Protein AF-A0A8J7PM46-F1 (afdb_monomer)

Radius of gyration: 12.39 Å; Cα contacts (8 Å, |Δi|>4): 132; chains: 1; bounding box: 28×29×31 Å

Sequence (96 aa):
MFTRHANSLEINVSDVRSPEELHELLYQAFEFPEYYGRNWDAFDECMRNVVAPRAIRVSGLMNMRFRMPKEAKLFVACLQDFVAKDTEHRIPLHVD

Secondary structure (DSSP, 8-state):
-EEE-SSEEEEE-TT--SHHHHHHHHHHHHT--TT--SSHHHHHHHHTTS---SEEEEESHHHHHHH-HHHHHHHHHHHHHHHHH-TTT---EEE-

pLDDT: mean 94.01, std 5.37, range [70.0, 98.31]

Solvent-accessible surface area (backbone atoms only — not comparable to full-atom values): 5484 Å² total; per-residue (Å²): 95,69,50,80,53,100,50,33,40,38,39,42,38,57,80,51,85,47,71,65,55,44,36,53,50,49,37,68,67,63,67,51,60,93,82,59,70,64,45,69,70,44,46,61,60,48,58,76,72,48,85,79,53,64,27,41,38,41,35,36,44,60,59,22,39,76,78,40,47,69,58,43,51,51,53,52,48,54,51,51,55,53,35,64,69,39,75,85,79,55,39,48,76,46,73,96

Foldseek 3Di:
DWDDDPAEIEEECQPPQDLQSVLVSVCVRQVFDPPQPSDLVSVLVRLVVTPDGLEYEYHNLVNCCVRPVPSSVSVVVSVVVSQVVCPPSNYYYHYD

Structure (mmCIF, N/CA/C/O backbone):
data_AF-A0A8J7PM46-F1
#
_entry.id   AF-A0A8J7PM46-F1
#
loop_
_atom_site.group_PDB
_atom_site.id
_atom_site.type_symbol
_atom_site.label_atom_id
_atom_site.label_alt_id
_atom_site.label_comp_id
_atom_site.label_asym_id
_atom_site.label_entity_id
_atom_site.label_seq_id
_atom_site.pdbx_PDB_ins_code
_atom_site.Cartn_x
_atom_site.Cartn_y
_atom_site.Cartn_z
_atom_site.occupancy
_atom_site.B_iso_or_equiv
_atom_site.auth_seq_id
_atom_site.auth_comp_id
_atom_site.auth_asym_id
_atom_site.auth_atom_id
_atom_site.pdbx_PDB_model_num
ATOM 1 N N . MET A 1 1 ? 1.776 -3.233 8.380 1.00 94.00 1 MET A N 1
ATOM 2 C CA . MET A 1 1 ? 2.442 -4.545 8.148 1.00 94.00 1 MET A CA 1
ATOM 3 C C . MET A 1 1 ? 1.944 -5.102 6.824 1.00 94.00 1 MET A C 1
ATOM 5 O O . MET A 1 1 ? 0.830 -4.768 6.445 1.00 94.00 1 MET A O 1
ATOM 9 N N . PHE A 1 2 ? 2.717 -5.928 6.124 1.00 96.81 2 PHE A N 1
ATOM 10 C CA . PHE A 1 2 ? 2.250 -6.618 4.919 1.00 96.81 2 PHE A CA 1
ATOM 11 C C . PHE A 1 2 ? 2.682 -8.086 4.926 1.00 96.81 2 PHE A C 1
ATOM 13 O O . PHE A 1 2 ? 3.572 -8.481 5.679 1.00 96.81 2 PHE A O 1
ATOM 20 N N . THR A 1 3 ? 2.038 -8.908 4.106 1.00 97.56 3 THR A N 1
ATOM 21 C CA . THR A 1 3 ? 2.428 -10.299 3.861 1.00 97.56 3 THR A CA 1
ATOM 22 C C . THR A 1 3 ? 2.306 -10.599 2.375 1.00 97.56 3 THR A C 1
ATOM 24 O O . THR A 1 3 ? 1.303 -10.272 1.740 1.00 97.56 3 THR A O 1
ATOM 27 N N . ARG A 1 4 ? 3.350 -11.217 1.817 1.00 95.19 4 ARG A N 1
ATOM 28 C CA . ARG A 1 4 ? 3.345 -11.748 0.454 1.00 95.19 4 ARG A CA 1
ATOM 29 C C . ARG A 1 4 ? 3.134 -13.245 0.491 1.00 95.19 4 ARG A C 1
ATOM 31 O O . ARG A 1 4 ? 3.863 -13.971 1.162 1.00 95.19 4 ARG A O 1
ATOM 38 N N . HIS A 1 5 ? 2.175 -13.697 -0.291 1.00 92.25 5 HIS A N 1
ATOM 39 C CA . HIS A 1 5 ? 1.993 -15.097 -0.628 1.00 92.25 5 HIS A CA 1
ATOM 40 C C . HIS A 1 5 ? 2.402 -15.312 -2.082 1.00 92.25 5 HIS A C 1
ATOM 42 O O . HIS A 1 5 ? 2.531 -14.357 -2.843 1.00 92.25 5 HI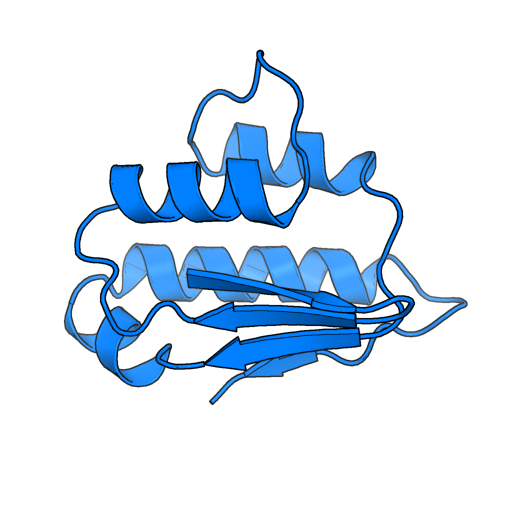S A O 1
ATOM 48 N N . ALA A 1 6 ? 2.521 -16.575 -2.498 1.00 86.44 6 ALA A N 1
ATOM 49 C CA . ALA A 1 6 ? 2.872 -16.925 -3.876 1.00 86.44 6 ALA A CA 1
ATOM 50 C C . ALA A 1 6 ? 1.986 -16.233 -4.933 1.00 86.44 6 ALA A C 1
ATOM 52 O O . ALA A 1 6 ? 2.445 -15.986 -6.040 1.00 86.44 6 ALA A O 1
ATOM 53 N N . ASN A 1 7 ? 0.730 -15.918 -4.588 1.00 87.31 7 ASN A N 1
ATOM 54 C CA . ASN A 1 7 ? -0.250 -15.345 -5.510 1.00 87.31 7 ASN A CA 1
ATOM 55 C C . ASN A 1 7 ? -0.981 -14.104 -4.970 1.00 87.31 7 ASN A C 1
ATOM 57 O O . ASN A 1 7 ? -1.845 -13.581 -5.667 1.00 87.31 7 ASN A O 1
ATOM 61 N N . SER A 1 8 ? -0.713 -13.633 -3.752 1.00 93.69 8 SER A N 1
ATOM 62 C CA . SER A 1 8 ? -1.479 -12.519 -3.177 1.00 93.69 8 SER A CA 1
ATOM 63 C C . SER A 1 8 ? -0.641 -11.614 -2.294 1.00 93.69 8 SER A C 1
ATOM 65 O O . SER A 1 8 ? 0.316 -12.056 -1.660 1.00 93.69 8 SER A O 1
ATOM 67 N N . LEU A 1 9 ? -1.044 -10.349 -2.241 1.00 97.00 9 LEU A N 1
ATOM 68 C CA . LEU A 1 9 ? -0.465 -9.331 -1.378 1.00 97.00 9 LEU A CA 1
ATOM 69 C C . LEU A 1 9 ? -1.510 -8.872 -0.360 1.00 97.00 9 LEU A C 1
ATOM 71 O O . LEU A 1 9 ? -2.602 -8.444 -0.735 1.00 97.00 9 LEU A O 1
ATOM 75 N N . GLU A 1 10 ? -1.167 -8.952 0.920 1.00 97.88 10 GLU A N 1
ATOM 76 C CA . GLU A 1 10 ? -1.996 -8.461 2.020 1.00 97.88 10 GLU A CA 1
ATOM 77 C C . GLU A 1 10 ? -1.304 -7.277 2.693 1.00 97.88 10 GLU A C 1
ATOM 79 O O . GLU A 1 10 ? -0.137 -7.371 3.072 1.00 97.88 10 GLU A O 1
ATOM 84 N N . ILE A 1 11 ? -2.010 -6.156 2.834 1.00 98.12 11 ILE A N 1
ATOM 85 C CA . ILE A 1 11 ? -1.489 -4.904 3.389 1.00 98.12 11 ILE A CA 1
ATOM 86 C C . ILE A 1 11 ? -2.403 -4.464 4.529 1.00 98.12 11 ILE A C 1
ATOM 88 O O . ILE A 1 11 ? -3.569 -4.145 4.317 1.00 98.12 11 ILE A O 1
ATOM 92 N N . ASN A 1 12 ? -1.859 -4.408 5.740 1.00 98.19 12 ASN A N 1
ATOM 93 C CA . ASN A 1 12 ? -2.544 -3.873 6.907 1.00 98.19 12 ASN A CA 1
ATOM 94 C C . ASN A 1 12 ? -2.062 -2.441 7.196 1.00 98.19 12 ASN A C 1
ATOM 96 O O . ASN A 1 12 ? -0.891 -2.232 7.552 1.00 98.19 12 ASN A O 1
ATOM 100 N N . VAL A 1 13 ? -2.987 -1.483 7.074 1.00 98.00 13 VAL A N 1
ATOM 101 C CA . VAL A 1 13 ? -2.790 -0.045 7.319 1.00 98.00 13 VAL A CA 1
ATOM 102 C C . VAL A 1 13 ? -3.401 0.442 8.645 1.00 98.00 13 VAL A C 1
ATOM 104 O O . VAL A 1 13 ? -3.428 1.646 8.908 1.00 98.00 13 VAL A O 1
ATOM 107 N N . SER A 1 14 ? -3.857 -0.462 9.524 1.00 96.38 14 SER A N 1
ATOM 108 C CA . SER A 1 14 ? -4.510 -0.125 10.801 1.00 96.38 14 SER A CA 1
ATOM 109 C C . SER A 1 14 ? -3.649 0.736 11.717 1.00 96.38 14 SER A C 1
ATOM 111 O O . SER A 1 14 ? -4.180 1.579 12.437 1.00 96.38 14 SER A O 1
ATOM 113 N N . ASP A 1 15 ? -2.330 0.573 11.666 1.00 95.44 15 ASP A N 1
ATOM 114 C CA . ASP A 1 15 ? -1.394 1.278 12.544 1.00 95.44 15 ASP A CA 1
ATOM 115 C C . ASP A 1 15 ? -0.668 2.440 11.876 1.00 95.44 15 ASP A C 1
ATOM 117 O O . ASP A 1 15 ? -0.027 3.200 12.588 1.00 95.44 15 ASP A O 1
ATOM 121 N N . VAL A 1 16 ? -0.834 2.636 10.563 1.00 97.06 16 VAL A N 1
ATOM 122 C CA . VAL A 1 16 ? -0.201 3.729 9.806 1.00 97.06 16 VAL A CA 1
ATOM 123 C C . VAL A 1 16 ? -0.755 5.082 10.259 1.00 97.06 16 VAL A C 1
ATOM 125 O O . VAL A 1 16 ? -1.973 5.292 10.262 1.00 97.06 16 VAL A O 1
ATOM 128 N N . ARG A 1 17 ? 0.131 5.997 10.656 1.00 95.88 17 ARG A N 1
ATOM 129 C CA . ARG A 1 17 ? -0.210 7.300 11.255 1.00 95.88 17 ARG A CA 1
ATOM 130 C C . ARG A 1 17 ? 0.263 8.498 10.448 1.00 95.88 17 ARG A C 1
ATOM 132 O O . ARG A 1 17 ? -0.144 9.612 10.773 1.00 95.88 17 ARG A O 1
ATOM 139 N N . SER A 1 18 ? 1.097 8.291 9.432 1.00 97.62 18 SER A N 1
ATOM 140 C CA . SER A 1 18 ? 1.574 9.374 8.577 1.00 97.62 18 SER A CA 1
ATOM 141 C C . SER A 1 18 ? 1.717 8.953 7.109 1.00 97.62 18 SER A C 1
ATOM 143 O O . SER A 1 18 ? 1.802 7.754 6.812 1.00 97.62 18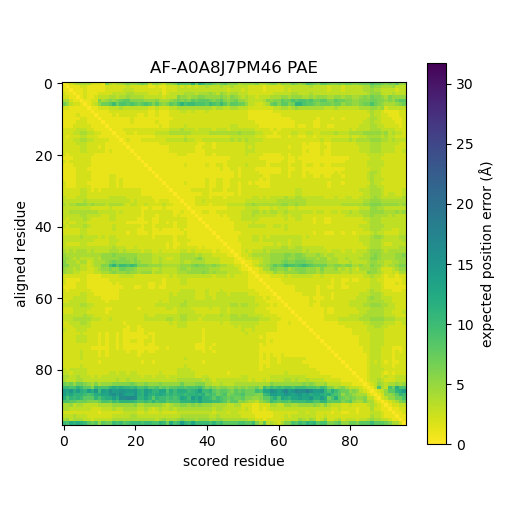 SER A O 1
ATOM 145 N N . PRO A 1 19 ? 1.735 9.917 6.168 1.00 97.75 19 PRO A N 1
ATOM 146 C CA . PRO A 1 19 ? 2.025 9.641 4.763 1.00 97.75 19 PRO A CA 1
ATOM 147 C C . PRO A 1 19 ? 3.379 8.950 4.562 1.00 97.75 19 PRO A C 1
ATOM 149 O O . PRO A 1 19 ? 3.500 8.073 3.713 1.00 97.75 19 PRO A O 1
ATOM 152 N N . GLU A 1 20 ? 4.388 9.299 5.358 1.00 97.88 20 GLU A N 1
ATOM 153 C CA . GLU A 1 20 ? 5.725 8.704 5.292 1.00 97.88 20 GLU A CA 1
ATOM 154 C C . GLU A 1 20 ? 5.694 7.227 5.699 1.00 97.88 20 GLU A C 1
ATOM 156 O O . GLU A 1 20 ? 6.233 6.388 4.980 1.00 97.88 20 GLU A O 1
ATOM 161 N N . GLU A 1 21 ? 5.008 6.890 6.799 1.00 98.12 21 GLU A N 1
ATOM 162 C CA . GLU A 1 21 ? 4.809 5.497 7.222 1.00 98.12 21 GLU A CA 1
ATOM 163 C C . GLU A 1 21 ? 4.041 4.689 6.168 1.00 98.12 21 GLU A C 1
ATOM 165 O O . GLU A 1 21 ? 4.362 3.525 5.918 1.00 98.12 21 GLU A O 1
ATOM 170 N N . LEU A 1 22 ? 3.043 5.307 5.525 1.00 98.31 22 LEU A N 1
ATOM 171 C CA . LEU A 1 22 ? 2.310 4.683 4.428 1.00 98.31 22 LEU A CA 1
ATOM 172 C C . LEU A 1 22 ? 3.239 4.391 3.251 1.00 98.31 22 LEU A C 1
ATOM 174 O O . LEU A 1 22 ? 3.277 3.266 2.764 1.00 98.31 22 LEU A O 1
ATOM 178 N N . HIS A 1 23 ? 3.982 5.389 2.781 1.00 98.31 23 HIS A N 1
ATOM 179 C CA . HIS A 1 23 ? 4.849 5.225 1.622 1.00 98.31 23 HIS A CA 1
ATOM 180 C C . HIS A 1 23 ? 5.991 4.242 1.891 1.00 98.31 23 HIS A C 1
ATOM 182 O O . HIS A 1 23 ? 6.337 3.477 0.996 1.00 98.31 23 HIS A O 1
ATOM 188 N N . GLU A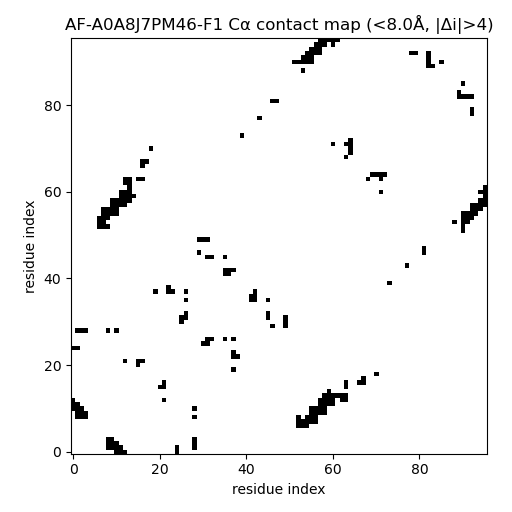 1 24 ? 6.523 4.183 3.112 1.00 98.19 24 GLU A N 1
ATOM 189 C CA . GLU A 1 24 ? 7.513 3.170 3.487 1.00 98.19 24 GLU A CA 1
ATOM 190 C C . GLU A 1 24 ? 6.902 1.759 3.511 1.00 98.19 24 GLU A C 1
ATOM 192 O O . GLU A 1 24 ? 7.492 0.815 2.984 1.00 98.19 24 GLU A O 1
ATOM 197 N N . LEU A 1 25 ? 5.674 1.610 4.024 1.00 98.25 25 LEU A N 1
ATOM 198 C CA . LEU A 1 25 ? 4.942 0.346 3.943 1.00 98.25 25 LEU A CA 1
ATOM 199 C C . LEU A 1 25 ? 4.741 -0.094 2.485 1.00 98.25 25 LEU A C 1
ATOM 201 O O . LEU A 1 25 ? 4.947 -1.262 2.168 1.00 98.25 25 LEU A O 1
ATOM 205 N N . LEU A 1 26 ? 4.347 0.825 1.601 1.00 97.56 26 LEU A N 1
ATOM 206 C CA . LEU A 1 26 ? 4.088 0.539 0.187 1.00 97.56 26 LEU A CA 1
ATOM 207 C C . LEU A 1 26 ? 5.372 0.223 -0.584 1.00 97.56 26 LEU A C 1
ATOM 209 O O . LEU A 1 26 ? 5.381 -0.732 -1.357 1.00 97.56 26 LEU A O 1
ATOM 213 N N . TYR A 1 27 ? 6.454 0.960 -0.321 1.00 97.69 27 TYR A N 1
ATOM 214 C CA . TYR A 1 27 ? 7.792 0.666 -0.836 1.00 97.69 27 TYR A CA 1
ATOM 215 C C . TYR A 1 27 ? 8.166 -0.789 -0.560 1.00 97.69 27 TYR A C 1
ATOM 217 O O . TYR A 1 27 ? 8.459 -1.560 -1.477 1.00 97.69 27 TYR A O 1
ATOM 225 N N . GLN A 1 28 ? 8.046 -1.187 0.707 1.00 97.38 28 GLN A N 1
ATOM 226 C CA . GLN A 1 28 ? 8.386 -2.533 1.128 1.00 97.38 28 GLN A CA 1
ATOM 227 C C . GLN A 1 28 ? 7.397 -3.582 0.650 1.00 97.38 28 GLN A C 1
ATOM 229 O O . GLN A 1 28 ? 7.857 -4.697 0.459 1.00 97.38 28 GLN A O 1
ATOM 234 N N . ALA A 1 29 ? 6.105 -3.261 0.467 1.00 96.56 29 ALA A N 1
ATOM 235 C CA . ALA A 1 29 ? 5.018 -4.180 0.090 1.00 96.56 29 ALA A CA 1
ATOM 236 C C . ALA A 1 29 ? 4.865 -4.404 -1.425 1.00 96.56 29 ALA A C 1
ATOM 238 O O . ALA A 1 29 ? 4.446 -5.488 -1.839 1.00 96.56 29 ALA A O 1
ATOM 239 N N . PHE A 1 30 ? 5.318 -3.470 -2.258 1.00 95.12 30 PHE A N 1
ATOM 240 C CA . PHE A 1 30 ? 5.343 -3.616 -3.719 1.00 95.12 30 PHE A CA 1
ATOM 241 C C . PHE A 1 30 ? 6.744 -3.847 -4.302 1.00 95.12 30 PHE A C 1
ATOM 243 O O . PHE A 1 30 ? 6.862 -4.011 -5.510 1.00 95.12 30 PHE A O 1
ATOM 250 N N . GLU A 1 31 ? 7.781 -3.904 -3.456 1.00 95.44 31 GLU A N 1
ATOM 251 C CA . GLU A 1 31 ? 9.187 -4.050 -3.889 1.00 95.44 31 GLU A CA 1
ATOM 252 C C . GLU A 1 31 ? 9.580 -2.941 -4.866 1.00 95.44 31 GLU A C 1
ATOM 254 O O . GLU A 1 31 ? 10.222 -3.174 -5.890 1.00 95.44 31 GLU A O 1
ATOM 259 N N . PHE A 1 32 ? 9.153 -1.714 -4.557 1.00 96.31 32 PHE A N 1
ATOM 260 C CA . PHE A 1 32 ? 9.507 -0.563 -5.370 1.00 96.31 32 PHE A CA 1
ATOM 261 C C . PHE A 1 32 ? 11.029 -0.338 -5.364 1.00 96.31 32 PHE A C 1
ATOM 263 O O . PHE A 1 32 ? 11.710 -0.677 -4.396 1.00 96.31 32 PHE A O 1
ATOM 270 N N . PRO A 1 33 ? 11.578 0.237 -6.444 1.00 96.44 33 PRO A N 1
ATOM 271 C CA . PRO A 1 33 ? 13.010 0.493 -6.562 1.00 96.44 33 PRO A CA 1
ATOM 272 C C . PRO A 1 33 ? 13.485 1.584 -5.591 1.00 96.44 33 PRO A C 1
ATOM 274 O O . PRO A 1 33 ? 12.702 2.427 -5.157 1.00 96.44 33 PRO A O 1
ATOM 277 N N . GLU A 1 34 ? 14.792 1.627 -5.308 1.00 96.06 34 GLU A N 1
ATOM 278 C CA . GLU A 1 34 ? 15.399 2.580 -4.355 1.00 96.06 34 GLU A CA 1
ATOM 279 C C . GLU A 1 34 ? 15.098 4.055 -4.670 1.00 96.06 34 GLU A C 1
ATOM 281 O O . GLU A 1 34 ? 15.029 4.886 -3.764 1.00 96.06 34 GLU A O 1
ATOM 286 N N . TYR A 1 35 ? 14.874 4.384 -5.946 1.00 94.56 35 TYR A N 1
ATOM 287 C CA . TYR A 1 35 ? 14.511 5.730 -6.395 1.00 94.56 35 TYR A CA 1
ATOM 288 C C . TYR A 1 35 ? 13.038 6.101 -6.141 1.00 94.56 35 TYR A C 1
ATOM 290 O O . TYR A 1 35 ? 12.578 7.147 -6.599 1.00 94.56 35 TYR A O 1
ATOM 298 N N . TYR A 1 36 ? 12.278 5.278 -5.416 1.00 97.50 36 TYR A N 1
ATOM 299 C CA . TYR A 1 36 ? 10.902 5.577 -5.041 1.00 97.50 36 TYR A CA 1
ATOM 300 C C . TYR A 1 36 ? 10.806 6.861 -4.198 1.00 97.50 36 TYR A C 1
ATOM 302 O O . TYR A 1 36 ? 11.210 6.915 -3.034 1.00 97.50 36 TYR A O 1
ATOM 310 N N . GLY A 1 37 ? 10.212 7.904 -4.785 1.00 96.81 37 GLY A N 1
ATOM 311 C CA . GLY A 1 37 ? 10.134 9.253 -4.214 1.00 96.81 37 GLY A CA 1
ATOM 312 C C . GLY A 1 37 ? 9.177 9.439 -3.030 1.00 96.81 37 GLY A C 1
ATOM 313 O O . GLY A 1 37 ? 9.002 10.573 -2.589 1.00 96.81 37 GLY A O 1
ATOM 314 N N . ARG A 1 38 ? 8.552 8.364 -2.521 1.00 97.00 38 ARG A N 1
ATOM 315 C CA . ARG A 1 38 ? 7.655 8.371 -1.342 1.00 97.00 38 ARG A CA 1
ATOM 316 C C . ARG A 1 38 ? 6.527 9.408 -1.430 1.00 97.00 38 ARG A C 1
ATOM 318 O O . ARG A 1 38 ? 6.227 10.118 -0.476 1.00 97.00 38 ARG A O 1
ATOM 325 N N . ASN A 1 39 ? 5.915 9.492 -2.605 1.00 96.88 39 ASN A N 1
ATOM 326 C CA . ASN A 1 39 ? 4.750 10.324 -2.880 1.00 96.88 39 ASN A CA 1
ATOM 327 C C . ASN A 1 39 ? 3.822 9.609 -3.879 1.00 96.88 39 ASN A C 1
ATOM 329 O O . ASN A 1 39 ? 4.155 8.537 -4.394 1.00 96.88 39 ASN A O 1
ATOM 333 N N . TRP A 1 40 ? 2.643 10.179 -4.127 1.00 96.88 40 TRP A N 1
ATOM 334 C CA . TRP A 1 40 ? 1.626 9.566 -4.985 1.00 96.88 40 TRP A CA 1
ATOM 335 C C . TRP A 1 40 ? 1.998 9.533 -6.471 1.00 96.88 40 TRP A C 1
ATOM 337 O O . TRP A 1 40 ? 1.654 8.561 -7.138 1.00 96.88 40 TRP A O 1
ATOM 347 N N . ASP A 1 41 ? 2.751 10.517 -6.967 1.00 95.69 41 ASP A N 1
ATOM 348 C CA . ASP A 1 41 ? 3.216 10.524 -8.360 1.00 95.69 41 ASP A CA 1
ATOM 349 C C . ASP A 1 41 ? 4.215 9.377 -8.585 1.00 95.69 41 ASP A C 1
ATOM 351 O O . ASP A 1 41 ? 4.037 8.547 -9.474 1.00 95.69 41 ASP A O 1
ATOM 355 N N . ALA A 1 42 ? 5.190 9.235 -7.680 1.00 96.50 42 ALA A N 1
ATOM 356 C CA . ALA A 1 42 ? 6.130 8.116 -7.677 1.00 96.50 42 ALA A CA 1
ATOM 357 C C . ALA A 1 42 ? 5.431 6.758 -7.487 1.00 96.50 42 ALA A C 1
ATOM 359 O O . ALA A 1 42 ? 5.908 5.743 -7.996 1.00 96.50 42 ALA A O 1
ATOM 360 N N . PHE A 1 43 ? 4.315 6.713 -6.747 1.00 96.69 43 PHE A N 1
ATOM 361 C CA . PHE A 1 43 ? 3.519 5.493 -6.586 1.00 96.69 43 PHE A CA 1
ATOM 362 C C . PHE A 1 43 ? 2.901 5.065 -7.917 1.00 96.69 43 PHE A C 1
ATOM 364 O O . PHE A 1 43 ? 3.102 3.922 -8.325 1.00 96.69 43 PHE A O 1
ATOM 371 N N . ASP A 1 44 ? 2.198 5.966 -8.612 1.00 92.88 44 ASP A N 1
ATOM 372 C CA . ASP A 1 44 ? 1.594 5.647 -9.912 1.00 92.88 44 ASP A CA 1
ATOM 373 C C . ASP A 1 44 ? 2.655 5.228 -10.941 1.00 92.88 44 ASP A C 1
ATOM 375 O O . ASP A 1 44 ? 2.451 4.264 -11.678 1.00 92.88 44 ASP A O 1
ATOM 379 N N . GLU A 1 45 ? 3.817 5.885 -10.956 1.00 94.00 45 GLU A N 1
ATOM 380 C CA . GLU A 1 45 ? 4.931 5.512 -11.835 1.00 94.00 45 GLU A CA 1
ATOM 381 C C . GLU A 1 45 ? 5.477 4.111 -11.540 1.00 94.00 45 GLU A C 1
ATOM 383 O O . GLU A 1 45 ? 5.659 3.308 -12.461 1.00 94.00 45 GLU A O 1
ATOM 388 N N . CYS A 1 46 ? 5.721 3.789 -10.267 1.00 95.81 46 CYS A N 1
ATOM 389 C CA . CYS A 1 46 ? 6.284 2.493 -9.898 1.00 95.81 46 CYS A CA 1
ATOM 390 C C . CYS A 1 46 ? 5.288 1.351 -10.128 1.00 95.81 46 CYS A C 1
ATOM 392 O O . CYS A 1 46 ? 5.682 0.302 -10.637 1.00 95.81 46 CYS A O 1
ATOM 394 N N . MET A 1 47 ? 3.996 1.562 -9.849 1.00 92.62 47 MET A N 1
ATOM 395 C CA . MET A 1 47 ? 2.952 0.548 -10.055 1.00 92.62 47 MET A CA 1
ATOM 396 C C . MET A 1 47 ? 2.847 0.068 -11.507 1.00 92.62 47 MET A C 1
ATOM 398 O O . MET A 1 47 ? 2.497 -1.086 -11.734 1.00 92.62 47 MET A O 1
ATOM 402 N N . ARG A 1 48 ? 3.195 0.901 -12.500 1.00 88.75 48 ARG A N 1
ATOM 403 C CA . ARG A 1 48 ? 3.198 0.504 -13.925 1.00 88.75 48 ARG A CA 1
ATOM 404 C C . ARG A 1 48 ? 4.196 -0.610 -14.248 1.00 88.75 48 ARG A C 1
ATOM 406 O O . ARG A 1 48 ? 4.040 -1.267 -15.271 1.00 88.75 48 ARG A O 1
ATOM 413 N N . ASN A 1 49 ? 5.211 -0.801 -13.407 1.00 89.56 49 ASN A N 1
ATOM 414 C CA . ASN A 1 49 ? 6.284 -1.776 -13.609 1.00 89.56 49 ASN A CA 1
ATOM 415 C C . ASN A 1 49 ? 6.232 -2.939 -12.605 1.00 89.56 49 ASN A C 1
ATOM 417 O O . ASN A 1 49 ? 7.098 -3.812 -12.631 1.00 89.56 49 ASN A O 1
ATOM 421 N N . VAL A 1 50 ? 5.241 -2.957 -11.710 1.00 89.12 50 VAL A N 1
ATOM 422 C CA . VAL A 1 50 ? 5.071 -4.033 -10.731 1.00 89.12 50 VAL A CA 1
ATOM 423 C C . VAL A 1 50 ? 4.566 -5.293 -11.425 1.00 89.12 50 VAL A C 1
ATOM 425 O O . VAL A 1 50 ? 3.612 -5.254 -12.202 1.00 89.12 50 VAL A O 1
ATOM 428 N N . VAL A 1 51 ? 5.157 -6.438 -11.078 1.00 86.62 51 VAL A N 1
ATOM 429 C CA . VAL A 1 51 ? 4.568 -7.740 -11.403 1.00 86.62 51 VAL A CA 1
ATOM 430 C C . VAL A 1 51 ? 3.301 -7.907 -10.569 1.00 86.62 51 VAL A C 1
ATOM 432 O O . VAL A 1 51 ? 3.359 -8.029 -9.345 1.00 86.62 51 VAL A O 1
ATOM 435 N N . ALA A 1 52 ? 2.150 -7.876 -11.236 1.00 83.69 52 ALA A N 1
ATOM 436 C CA . ALA A 1 52 ? 0.855 -7.926 -10.580 1.00 83.69 52 ALA A CA 1
ATOM 437 C C . ALA A 1 52 ? 0.679 -9.200 -9.727 1.00 83.69 52 ALA A C 1
ATOM 439 O O . ALA A 1 52 ? 0.826 -10.313 -10.244 1.00 83.69 52 ALA A O 1
ATOM 440 N N . PRO A 1 53 ? 0.313 -9.082 -8.435 1.00 89.38 53 PRO A N 1
ATOM 441 C CA . PRO A 1 53 ? -0.164 -10.232 -7.679 1.00 89.38 53 PRO A CA 1
ATOM 442 C C . PRO A 1 53 ? -1.528 -10.676 -8.226 1.00 89.38 53 PRO A C 1
ATOM 444 O O . PRO A 1 53 ? -2.294 -9.868 -8.748 1.00 89.38 53 PRO A O 1
ATOM 447 N N . ARG A 1 54 ? -1.898 -11.948 -8.035 1.00 91.31 54 ARG A N 1
ATOM 448 C CA . ARG A 1 54 ? -3.225 -12.441 -8.450 1.00 91.31 54 ARG A CA 1
ATOM 449 C C . ARG A 1 54 ? -4.363 -11.948 -7.562 1.00 91.31 54 ARG A C 1
ATOM 451 O O . ARG A 1 54 ? -5.509 -12.162 -7.927 1.00 91.31 54 ARG A O 1
ATOM 458 N N . ALA A 1 55 ? -4.075 -11.356 -6.403 1.00 94.06 55 ALA A N 1
ATOM 459 C CA . ALA A 1 55 ? -5.052 -10.692 -5.543 1.00 94.06 55 ALA A CA 1
ATOM 460 C C . ALA A 1 55 ? -4.378 -9.691 -4.596 1.00 94.06 55 ALA A C 1
ATOM 462 O O . ALA A 1 55 ? -3.260 -9.928 -4.128 1.00 94.06 55 ALA A O 1
ATOM 463 N N . ILE A 1 56 ? -5.095 -8.617 -4.261 1.00 96.31 56 ILE A N 1
ATOM 464 C CA . ILE A 1 56 ? -4.686 -7.617 -3.269 1.00 96.31 56 ILE A CA 1
ATOM 465 C C . ILE A 1 56 ? -5.758 -7.528 -2.179 1.00 96.31 56 ILE A C 1
ATOM 467 O O . ILE A 1 56 ? -6.950 -7.395 -2.473 1.00 96.31 56 ILE A O 1
ATOM 471 N N . ARG A 1 57 ? -5.336 -7.585 -0.913 1.00 97.12 57 ARG A N 1
ATOM 472 C CA . ARG A 1 57 ? -6.193 -7.346 0.256 1.00 97.12 57 ARG A CA 1
ATOM 473 C C . ARG A 1 57 ? -5.646 -6.197 1.084 1.00 97.12 57 ARG A C 1
ATOM 475 O O . ARG A 1 57 ? -4.476 -6.211 1.455 1.00 97.12 57 ARG A O 1
ATOM 482 N N . VAL A 1 58 ? -6.503 -5.237 1.401 1.00 97.94 58 VAL A N 1
ATOM 483 C CA . VAL A 1 58 ? -6.195 -4.113 2.284 1.00 97.94 58 VAL A CA 1
ATOM 484 C C . VAL A 1 58 ? -7.083 -4.199 3.518 1.00 97.94 58 VAL A C 1
ATOM 486 O O . VAL A 1 58 ? -8.300 -4.311 3.382 1.00 97.94 58 VAL A O 1
ATOM 489 N N . SER A 1 59 ? -6.474 -4.141 4.702 1.00 98.00 59 SER A N 1
ATOM 490 C CA . SER A 1 59 ? -7.174 -4.111 5.989 1.00 98.00 59 SER A CA 1
ATOM 491 C C . SER A 1 59 ? -6.785 -2.905 6.842 1.00 98.00 59 SER A C 1
ATOM 493 O O . SER A 1 59 ? -5.706 -2.326 6.685 1.00 98.00 59 SER A O 1
ATOM 495 N N . GLY A 1 60 ? -7.666 -2.513 7.761 1.00 97.31 60 GLY A N 1
ATOM 496 C CA . GLY A 1 60 ? -7.498 -1.343 8.617 1.00 97.31 60 GLY A CA 1
ATOM 497 C C . GLY A 1 60 ? -7.764 -0.014 7.906 1.00 97.31 60 GLY A C 1
ATOM 498 O O . GLY A 1 60 ? -7.420 1.043 8.452 1.00 97.31 60 GLY A O 1
ATOM 499 N N . LEU A 1 61 ? -8.374 -0.030 6.715 1.00 96.81 61 LEU A N 1
ATOM 500 C CA . LEU A 1 61 ? -8.595 1.181 5.932 1.00 96.81 61 LEU A CA 1
ATOM 501 C C . LEU A 1 61 ? -9.588 2.112 6.628 1.00 96.81 61 LEU A C 1
ATOM 503 O O . LEU A 1 61 ? -9.399 3.327 6.603 1.00 96.81 61 LEU A O 1
ATOM 507 N N . MET A 1 62 ? -10.604 1.575 7.305 1.00 95.44 62 MET A N 1
ATOM 508 C CA . MET A 1 62 ? -11.540 2.384 8.090 1.00 95.44 62 MET A CA 1
ATOM 509 C C . MET A 1 62 ? -10.806 3.286 9.100 1.00 95.44 62 MET A C 1
ATOM 511 O O . MET A 1 62 ? -11.035 4.496 9.118 1.00 95.44 62 MET A O 1
ATOM 515 N N . ASN A 1 63 ? -9.846 2.746 9.861 1.00 94.88 63 ASN A N 1
ATOM 516 C CA . ASN A 1 63 ? -9.037 3.522 10.814 1.00 94.88 63 ASN A CA 1
ATOM 517 C C . ASN A 1 63 ? -8.182 4.584 10.114 1.00 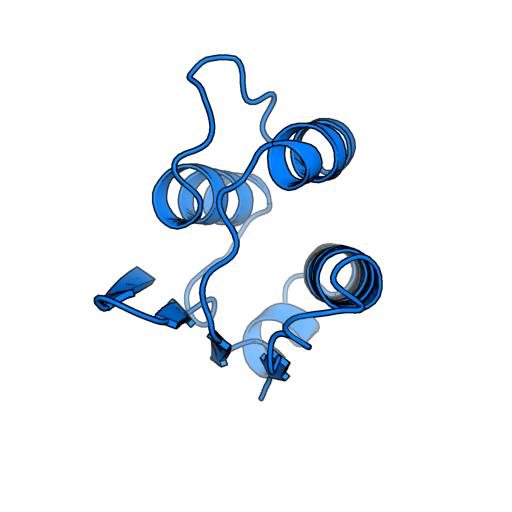94.88 63 ASN A C 1
ATOM 519 O O . ASN A 1 63 ? -8.014 5.702 10.611 1.00 94.88 63 ASN A O 1
ATOM 523 N N . MET A 1 64 ? -7.629 4.241 8.951 1.00 96.50 64 MET A N 1
ATOM 524 C CA . MET A 1 64 ? -6.860 5.175 8.138 1.00 96.50 64 MET A CA 1
ATOM 525 C C . MET A 1 64 ? -7.744 6.300 7.584 1.00 96.50 64 MET A C 1
ATOM 527 O O . MET A 1 64 ? -7.337 7.453 7.643 1.00 96.50 64 MET A O 1
ATOM 531 N N . ARG A 1 65 ? -8.977 6.018 7.139 1.00 96.81 65 ARG A N 1
ATOM 532 C CA . ARG A 1 65 ? -9.932 7.030 6.646 1.00 96.81 65 ARG A CA 1
ATOM 533 C C . ARG A 1 65 ? -10.272 8.077 7.701 1.00 96.81 65 ARG A C 1
ATOM 535 O O . ARG A 1 65 ? -10.439 9.239 7.346 1.00 96.81 65 ARG A O 1
ATOM 542 N N . PHE A 1 66 ? -1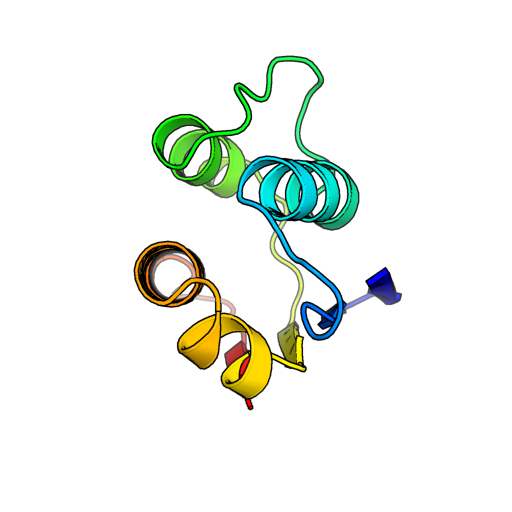0.361 7.687 8.974 1.00 95.44 66 PHE A N 1
ATOM 543 C CA . PHE A 1 66 ? -10.601 8.636 10.065 1.00 95.44 66 PHE A CA 1
ATOM 544 C C . PHE A 1 66 ? -9.389 9.526 10.363 1.00 95.44 66 PHE A C 1
ATOM 546 O O . PHE A 1 66 ? -9.566 10.705 10.654 1.00 95.44 66 PHE A O 1
ATOM 553 N N . ARG A 1 67 ? -8.167 8.984 10.294 1.00 95.50 67 ARG A N 1
ATOM 554 C CA . ARG A 1 67 ? -6.936 9.722 10.645 1.00 95.50 67 ARG A CA 1
ATOM 555 C C . ARG A 1 67 ? -6.353 10.525 9.484 1.00 95.50 67 ARG A C 1
ATOM 557 O O . ARG A 1 67 ? -5.867 11.630 9.681 1.00 95.50 67 ARG A O 1
ATOM 564 N N . MET A 1 68 ? -6.383 9.943 8.292 1.00 97.56 68 MET A N 1
ATOM 565 C CA . MET A 1 68 ? -5.693 10.384 7.081 1.00 97.56 68 MET A CA 1
ATOM 566 C C . MET A 1 68 ? -6.624 10.221 5.864 1.00 97.56 68 MET A C 1
ATOM 568 O O . MET A 1 68 ? -6.399 9.374 4.991 1.00 97.56 68 MET A O 1
ATOM 572 N N . PRO A 1 69 ? -7.732 10.987 5.804 1.00 97.31 69 PRO A N 1
ATOM 573 C CA . PRO A 1 69 ? -8.782 10.786 4.805 1.00 97.31 69 PRO A CA 1
ATOM 574 C C . PRO A 1 69 ? -8.291 10.984 3.368 1.00 97.31 69 PRO A C 1
ATOM 576 O O . PRO A 1 69 ? -8.758 10.297 2.456 1.00 97.31 69 PRO A O 1
ATOM 579 N N . LYS A 1 70 ? -7.348 11.909 3.153 1.00 97.62 70 LYS A N 1
ATOM 580 C CA . LYS A 1 70 ? -6.776 12.178 1.830 1.00 97.62 70 LYS A CA 1
ATOM 581 C C . LYS A 1 70 ? -5.947 10.988 1.351 1.00 97.62 70 LYS A C 1
ATOM 583 O O . LYS A 1 70 ? -6.137 10.530 0.228 1.00 97.62 70 LYS A O 1
ATOM 588 N N . GLU A 1 71 ? -5.072 10.471 2.200 1.00 97.81 71 GLU A N 1
ATOM 589 C CA . GLU A 1 71 ? -4.164 9.375 1.875 1.00 97.81 71 GLU A CA 1
ATOM 590 C C . GLU A 1 71 ? -4.930 8.068 1.694 1.00 97.81 71 GLU A C 1
ATOM 592 O O . GLU A 1 71 ? -4.667 7.345 0.741 1.00 97.81 71 GLU A O 1
ATOM 597 N N . ALA A 1 72 ? -5.939 7.799 2.529 1.00 97.44 72 ALA A N 1
ATOM 598 C CA . ALA A 1 72 ? -6.809 6.640 2.347 1.00 97.44 72 ALA A CA 1
ATOM 599 C C . ALA A 1 72 ? -7.547 6.690 0.996 1.00 97.44 72 ALA A C 1
ATOM 601 O O . ALA A 1 72 ? -7.645 5.678 0.303 1.00 97.44 72 ALA A O 1
ATOM 602 N N . LY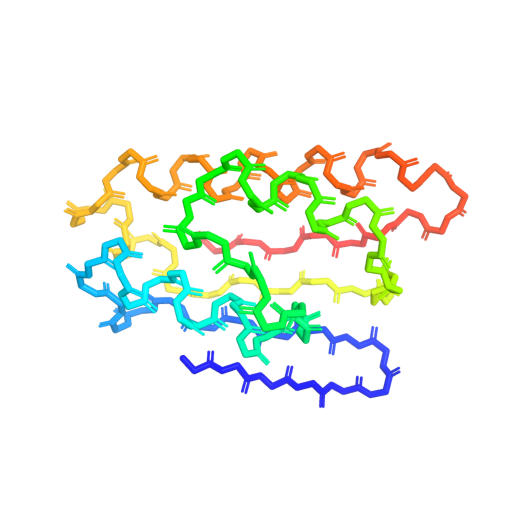S A 1 73 ? -8.036 7.874 0.593 1.00 97.56 73 LYS A N 1
ATOM 603 C CA . LYS A 1 73 ? -8.695 8.065 -0.707 1.00 97.56 73 LYS A CA 1
ATOM 604 C C . LYS A 1 73 ? -7.731 7.827 -1.870 1.00 97.56 73 LYS A C 1
ATOM 606 O O . LYS A 1 73 ? -8.090 7.114 -2.803 1.00 97.56 73 LYS A O 1
ATOM 611 N N . LEU A 1 74 ? -6.545 8.434 -1.829 1.00 97.75 74 LEU A N 1
ATOM 612 C CA . LEU A 1 74 ? -5.550 8.304 -2.896 1.00 97.75 74 LEU A CA 1
ATOM 613 C C . LEU A 1 74 ? -5.037 6.867 -3.004 1.00 97.75 74 LEU A C 1
ATOM 615 O O . LEU A 1 74 ? -4.969 6.339 -4.107 1.00 97.75 74 LEU A O 1
ATOM 619 N N . PHE A 1 75 ? -4.801 6.200 -1.873 1.00 97.00 75 PHE A N 1
ATOM 620 C CA . PHE A 1 75 ? -4.372 4.806 -1.857 1.00 97.00 75 PHE A CA 1
ATOM 621 C C . PHE A 1 75 ? -5.362 3.889 -2.579 1.00 97.00 75 PHE A C 1
ATOM 623 O O . PHE A 1 75 ? -4.980 3.136 -3.474 1.00 97.00 75 PHE A O 1
ATOM 630 N N . VAL A 1 76 ? -6.648 3.984 -2.223 1.00 96.62 76 VAL A N 1
ATOM 631 C CA . VAL A 1 76 ? -7.696 3.176 -2.857 1.00 96.62 76 VAL A CA 1
ATOM 632 C C . VAL A 1 76 ? -7.826 3.507 -4.338 1.00 96.62 76 VAL A C 1
ATOM 634 O O . VAL A 1 76 ? -7.918 2.583 -5.140 1.00 96.62 76 VAL A O 1
ATOM 637 N N . ALA A 1 77 ? -7.795 4.790 -4.709 1.00 95.88 77 ALA A N 1
ATOM 638 C CA . ALA A 1 77 ? -7.888 5.202 -6.107 1.00 95.88 77 ALA A CA 1
ATOM 639 C C . ALA A 1 77 ? -6.739 4.619 -6.943 1.00 95.88 77 ALA A C 1
ATOM 641 O O . ALA A 1 77 ? -6.989 3.993 -7.968 1.00 95.88 77 ALA A O 1
ATOM 642 N N . CYS A 1 78 ? -5.493 4.719 -6.470 1.00 94.75 78 CYS A N 1
ATOM 643 C CA . CYS A 1 78 ? -4.352 4.165 -7.193 1.00 94.75 78 CYS A CA 1
ATOM 644 C C . CYS A 1 78 ? -4.418 2.632 -7.313 1.00 94.75 78 CYS A C 1
ATOM 646 O O . CYS A 1 78 ? -4.072 2.088 -8.361 1.00 94.75 78 CYS A O 1
ATOM 648 N N . LEU A 1 79 ? -4.882 1.918 -6.277 1.00 94.81 79 LEU A N 1
ATOM 649 C CA . LEU A 1 79 ? -5.088 0.467 -6.368 1.00 94.81 79 LEU A CA 1
ATOM 650 C C . LEU A 1 79 ? -6.201 0.104 -7.354 1.00 94.81 79 LEU A C 1
ATOM 652 O O . LEU A 1 79 ? -6.040 -0.842 -8.120 1.00 94.81 79 LEU A O 1
ATOM 656 N N . GLN A 1 80 ? -7.309 0.847 -7.351 1.00 94.00 80 GLN A N 1
ATOM 657 C CA . GLN A 1 80 ? -8.408 0.664 -8.299 1.00 94.00 80 GLN A CA 1
ATOM 658 C C . GLN A 1 80 ? -7.942 0.886 -9.741 1.00 94.00 80 GLN A C 1
ATOM 660 O O . GLN A 1 80 ? -8.226 0.056 -10.603 1.00 94.00 80 GLN A O 1
ATOM 665 N N . ASP A 1 81 ? -7.172 1.945 -9.986 1.00 92.56 81 ASP A N 1
ATOM 666 C CA . ASP A 1 81 ? -6.603 2.237 -11.301 1.00 92.56 81 ASP A CA 1
ATOM 667 C C . ASP A 1 81 ? -5.623 1.150 -11.750 1.00 92.56 81 ASP A C 1
ATOM 669 O O . ASP A 1 81 ? -5.623 0.757 -12.917 1.00 92.56 81 ASP A O 1
ATOM 673 N N . PHE A 1 82 ? -4.802 0.632 -10.834 1.00 91.00 82 PHE A N 1
ATOM 674 C CA . PHE A 1 82 ? -3.884 -0.466 -11.124 1.00 91.00 82 PHE A CA 1
ATOM 675 C C . PHE A 1 82 ? -4.626 -1.741 -11.538 1.00 91.00 82 PHE A C 1
ATOM 677 O O . PHE A 1 82 ? -4.342 -2.295 -12.600 1.00 91.00 82 PHE A O 1
ATOM 684 N N . VAL A 1 83 ? -5.614 -2.184 -10.751 1.00 91.81 83 VAL A N 1
ATOM 685 C CA . VAL A 1 83 ? -6.355 -3.418 -11.067 1.00 91.81 83 VAL A CA 1
ATOM 686 C C . VAL A 1 83 ? -7.263 -3.270 -12.287 1.00 91.81 83 VAL A C 1
ATOM 688 O O . VAL A 1 83 ? -7.510 -4.253 -12.978 1.00 91.81 83 VAL A O 1
ATOM 691 N N . ALA A 1 84 ? -7.742 -2.058 -12.588 1.00 89.50 84 ALA A N 1
ATOM 692 C CA . ALA A 1 84 ? -8.549 -1.790 -13.777 1.00 89.50 84 ALA A CA 1
ATOM 693 C C . ALA A 1 84 ? -7.735 -1.856 -15.080 1.00 89.50 84 ALA A C 1
ATOM 695 O O . ALA A 1 84 ? -8.294 -2.174 -16.131 1.00 89.50 84 ALA A O 1
ATOM 696 N N . LYS A 1 85 ? -6.427 -1.567 -15.023 1.00 86.19 85 LYS A N 1
ATOM 697 C CA . LYS A 1 85 ? -5.519 -1.661 -16.178 1.00 86.19 85 LYS A CA 1
ATOM 698 C C . LYS A 1 85 ? -5.199 -3.117 -16.550 1.00 86.19 85 LYS A C 1
ATOM 700 O O . LYS A 1 85 ? -4.970 -3.393 -17.727 1.00 86.19 85 LYS A O 1
ATOM 705 N N . ASP A 1 86 ? -5.243 -4.052 -15.597 1.00 80.69 86 ASP A N 1
ATOM 706 C CA . ASP A 1 86 ? -5.084 -5.492 -15.857 1.00 80.69 86 ASP A CA 1
ATOM 707 C C . ASP A 1 86 ? -6.420 -6.139 -16.260 1.00 80.69 86 ASP A C 1
ATOM 709 O O . ASP A 1 86 ? -7.146 -6.744 -15.464 1.00 80.69 86 ASP A O 1
ATOM 713 N N . THR A 1 87 ? -6.757 -5.973 -17.538 1.00 70.00 87 THR A N 1
ATOM 714 C CA . THR A 1 87 ? -8.014 -6.475 -18.116 1.00 70.00 87 THR A CA 1
ATOM 715 C C . THR A 1 87 ? -8.015 -7.982 -18.382 1.00 70.00 87 THR A C 1
ATOM 717 O O . THR A 1 87 ? -9.092 -8.564 -18.519 1.00 70.00 87 THR A O 1
ATOM 720 N N . GLU A 1 88 ? -6.845 -8.626 -18.421 1.00 74.94 88 GLU A N 1
ATOM 721 C CA . GLU A 1 88 ? -6.701 -10.042 -18.776 1.00 74.94 88 GLU A CA 1
ATOM 722 C C . GLU A 1 88 ? -6.780 -10.958 -17.547 1.00 74.94 88 GLU A C 1
ATOM 724 O O . GLU A 1 88 ? -7.483 -11.969 -17.575 1.00 74.94 88 GLU A O 1
ATOM 729 N N . HIS A 1 89 ? -6.133 -10.585 -16.437 1.00 74.69 89 HIS A N 1
ATOM 730 C CA . HIS A 1 89 ? -6.077 -11.419 -15.229 1.00 74.69 89 HIS A CA 1
ATOM 731 C C . HIS A 1 89 ? -7.079 -10.993 -14.154 1.00 74.69 89 HIS A C 1
ATOM 733 O O . HIS A 1 89 ? -7.371 -11.775 -13.247 1.00 74.69 89 HIS A O 1
ATOM 739 N N . ARG A 1 90 ? -7.631 -9.777 -14.274 1.00 82.38 90 ARG A N 1
ATOM 740 C CA . ARG A 1 90 ? -8.670 -9.204 -13.409 1.00 82.38 9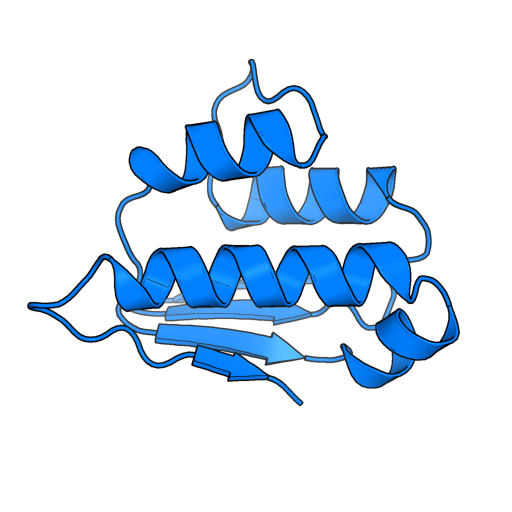0 ARG A CA 1
ATOM 741 C C . ARG A 1 90 ? -8.357 -9.393 -11.922 1.00 82.38 90 ARG A C 1
ATOM 743 O O . ARG A 1 90 ? -9.020 -10.156 -11.218 1.00 82.38 90 ARG A O 1
ATOM 750 N N . ILE A 1 91 ? -7.341 -8.675 -11.452 1.00 89.00 91 ILE A N 1
ATOM 751 C CA . ILE A 1 91 ? -6.839 -8.739 -10.075 1.00 89.00 91 ILE A CA 1
ATOM 752 C C . ILE A 1 91 ? -7.971 -8.392 -9.086 1.00 89.00 91 ILE A C 1
ATOM 754 O O . ILE A 1 91 ? -8.448 -7.254 -9.072 1.00 89.00 91 ILE A O 1
ATOM 758 N N . PRO A 1 92 ? -8.419 -9.321 -8.221 1.00 93.19 92 PRO A N 1
ATOM 759 C CA . PRO A 1 92 ? -9.374 -9.011 -7.172 1.00 93.19 92 PRO A CA 1
ATOM 760 C C . PRO A 1 92 ? -8.752 -8.052 -6.157 1.00 93.19 92 PRO A C 1
ATOM 762 O O . PRO A 1 92 ? -7.686 -8.326 -5.597 1.00 93.19 92 PRO A O 1
ATOM 765 N N . LEU A 1 93 ? -9.456 -6.952 -5.902 1.00 94.75 93 LEU A N 1
ATOM 766 C CA . LEU A 1 93 ? -9.134 -5.984 -4.863 1.00 94.75 93 LEU A CA 1
ATOM 767 C C . LEU A 1 93 ? -10.180 -6.082 -3.751 1.00 94.75 93 LEU A C 1
ATOM 769 O O . LEU A 1 93 ? -11.361 -5.816 -3.977 1.00 94.75 93 LEU A O 1
ATOM 773 N N . HIS A 1 94 ? -9.741 -6.454 -2.551 1.00 95.25 94 HIS A N 1
ATOM 774 C CA . HIS A 1 94 ? -10.5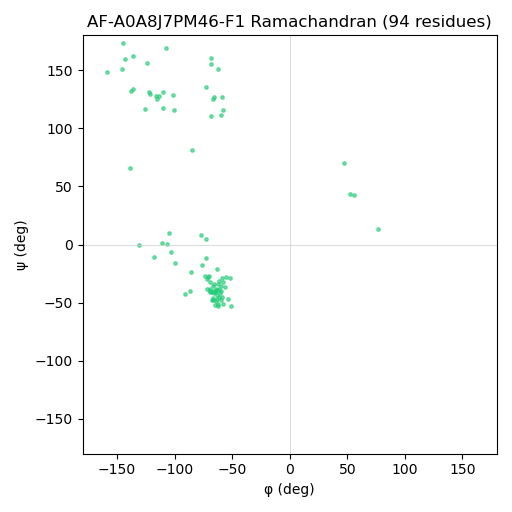66 -6.433 -1.346 1.00 95.25 94 HIS A CA 1
ATOM 775 C C . HIS A 1 94 ? -10.089 -5.329 -0.410 1.00 95.25 94 HIS A C 1
ATOM 777 O O . HIS A 1 94 ? -8.898 -5.236 -0.115 1.00 95.25 94 HIS A O 1
ATOM 783 N N . VAL A 1 95 ? -11.030 -4.519 0.061 1.00 93.19 95 VAL A N 1
ATOM 784 C CA . VAL A 1 95 ? -10.803 -3.397 0.971 1.00 93.19 95 VAL A CA 1
ATOM 785 C C . VAL A 1 95 ? -11.898 -3.443 2.036 1.00 93.19 95 VAL A C 1
A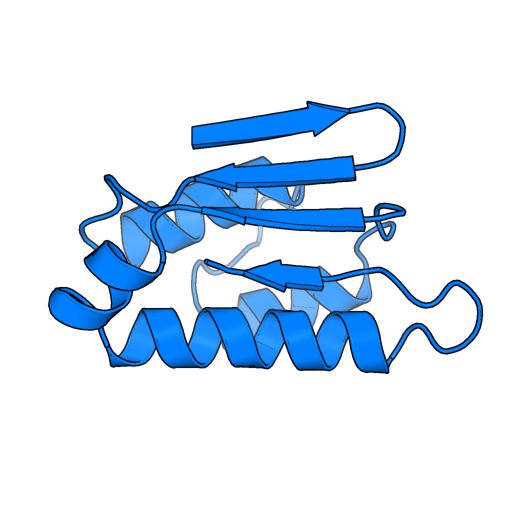TOM 787 O O . VAL A 1 95 ? -13.058 -3.658 1.674 1.00 93.19 95 VAL A O 1
ATOM 790 N N . ASP A 1 96 ? -11.529 -3.293 3.310 1.00 85.19 96 ASP A N 1
ATOM 791 C CA . ASP A 1 96 ? -12.461 -3.275 4.450 1.00 85.19 96 ASP A CA 1
ATOM 792 C C . ASP A 1 96 ? -13.100 -1.905 4.757 1.00 85.19 96 ASP A C 1
ATOM 794 O O . ASP A 1 96 ? -12.612 -0.850 4.277 1.00 85.19 96 ASP A O 1
#

Nearest PDB structures (foldseek):
  1x1w-assembly3_F  TM=8.478E-01  e=4.509E-06  Bacillus amyloliquefaciens
  1bgs-assembly1_E  TM=8.616E-01  e=6.214E-06  Bacillus amyloliquefaciens
  2za4-assembly4_B  TM=8.721E-01  e=1.107E-05  unclassified
  1a19-assembly1_B  TM=8.605E-01  e=1.849E-05  Bacillus amyloliquefaciens
  2hxx-assembly2_B  TM=7.781E-01  e=5.868E-05  Bacillus amyloliquefaciens

Mean predicted aligned error: 2.84 Å